Protein AF-A0A1G8I9N1-F1 (afdb_monomer)

Structure (mmCIF, N/CA/C/O backbone):
data_AF-A0A1G8I9N1-F1
#
_entry.id   AF-A0A1G8I9N1-F1
#
loop_
_atom_site.group_PDB
_atom_site.id
_atom_site.type_symbol
_atom_site.label_atom_id
_atom_site.label_alt_id
_atom_site.label_comp_id
_atom_site.label_asym_id
_atom_site.label_entity_id
_atom_site.label_seq_id
_atom_site.pdbx_PDB_ins_code
_atom_site.Cartn_x
_atom_site.Cartn_y
_atom_site.Cartn_z
_atom_site.occupancy
_atom_site.B_iso_or_equiv
_atom_site.auth_seq_id
_atom_site.auth_comp_id
_atom_site.auth_asym_id
_atom_site.auth_atom_id
_atom_site.pdbx_PDB_model_num
ATOM 1 N N . MET A 1 1 ? 14.504 12.752 -40.111 1.00 37.94 1 MET A N 1
ATOM 2 C CA . MET A 1 1 ? 14.744 13.133 -38.705 1.00 37.94 1 MET A CA 1
ATOM 3 C C . MET A 1 1 ? 13.878 12.220 -37.861 1.00 37.94 1 MET A C 1
ATOM 5 O O . MET A 1 1 ? 12.687 12.456 -37.738 1.00 37.94 1 MET A O 1
ATOM 9 N N . THR A 1 2 ? 14.428 11.082 -37.455 1.00 32.84 2 THR A N 1
ATOM 10 C CA . THR A 1 2 ? 13.701 10.029 -36.741 1.00 32.84 2 THR A CA 1
ATOM 11 C C . THR A 1 2 ? 13.658 10.358 -35.255 1.00 32.84 2 THR A C 1
ATOM 13 O O . THR A 1 2 ? 14.682 10.635 -34.634 1.00 32.84 2 THR A O 1
ATOM 16 N N . THR A 1 3 ? 12.443 10.361 -34.725 1.00 37.31 3 THR A N 1
ATOM 17 C CA . THR A 1 3 ? 12.053 10.619 -33.341 1.00 37.31 3 THR A CA 1
ATOM 18 C C . THR A 1 3 ? 12.858 9.741 -32.379 1.00 37.31 3 THR A C 1
ATOM 20 O O . THR A 1 3 ? 12.867 8.516 -32.500 1.00 37.31 3 THR A O 1
ATOM 23 N N . GLY A 1 4 ? 13.566 10.367 -31.436 1.00 29.89 4 GLY A N 1
ATOM 24 C CA . GLY A 1 4 ? 14.340 9.676 -30.410 1.00 29.89 4 GLY A CA 1
ATOM 25 C C . GLY A 1 4 ? 13.420 9.031 -29.379 1.00 29.89 4 GLY A C 1
ATOM 26 O O . GLY A 1 4 ? 12.970 9.698 -28.454 1.00 29.89 4 GLY A O 1
ATOM 27 N N . GLY A 1 5 ? 13.147 7.737 -29.540 1.00 31.81 5 GLY A N 1
ATOM 28 C CA . GLY A 1 5 ? 12.534 6.921 -28.497 1.00 31.81 5 GLY A CA 1
ATOM 29 C C . GLY A 1 5 ? 13.470 6.821 -27.293 1.00 31.81 5 GLY A C 1
ATOM 30 O O . GLY A 1 5 ? 14.643 6.456 -27.429 1.00 31.81 5 GLY A O 1
ATOM 31 N N . VAL A 1 6 ? 12.956 7.165 -26.113 1.00 48.56 6 VAL A N 1
ATOM 32 C CA . VAL A 1 6 ? 13.623 6.918 -24.834 1.00 48.56 6 VAL A CA 1
ATOM 33 C C . VAL A 1 6 ? 13.864 5.413 -24.739 1.00 48.56 6 VAL A C 1
ATOM 35 O O . VAL A 1 6 ? 12.940 4.606 -24.765 1.00 48.56 6 VAL A O 1
ATOM 38 N N . ARG A 1 7 ? 15.137 5.016 -24.719 1.00 43.72 7 ARG A N 1
ATOM 39 C CA . ARG A 1 7 ? 15.530 3.616 -24.570 1.00 43.72 7 ARG A CA 1
ATOM 40 C C . ARG A 1 7 ? 15.210 3.184 -23.139 1.00 43.72 7 ARG A C 1
ATOM 42 O O . ARG A 1 7 ? 16.018 3.447 -22.249 1.00 43.72 7 ARG A O 1
ATOM 49 N N . ASN A 1 8 ? 14.083 2.501 -22.938 1.00 46.66 8 ASN A N 1
ATOM 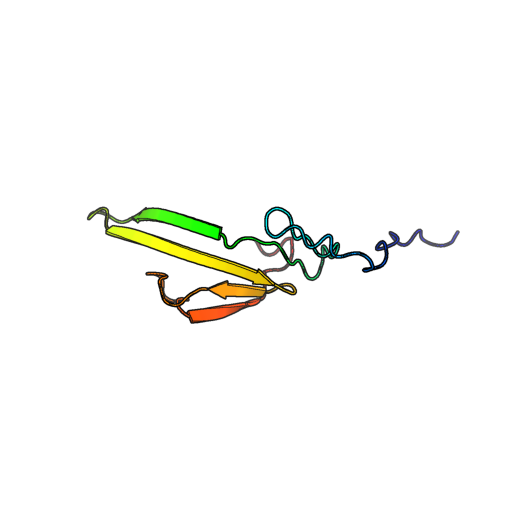50 C CA . ASN A 1 8 ? 13.841 1.691 -21.744 1.00 46.66 8 ASN A CA 1
ATOM 51 C C . ASN A 1 8 ? 14.989 0.678 -21.645 1.00 46.66 8 ASN A C 1
ATOM 53 O O . ASN A 1 8 ? 15.135 -0.219 -22.482 1.00 46.66 8 ASN A O 1
ATOM 57 N N . LYS A 1 9 ? 15.901 0.905 -20.693 1.00 45.38 9 LYS A N 1
ATOM 58 C CA . LYS A 1 9 ? 17.047 0.022 -20.474 1.00 45.38 9 LYS A CA 1
ATOM 59 C C . LYS A 1 9 ? 16.497 -1.341 -20.066 1.00 45.38 9 LYS A C 1
ATOM 61 O O . LYS A 1 9 ? 15.726 -1.441 -19.123 1.00 45.38 9 LYS A O 1
ATOM 66 N N . LYS A 1 10 ? 16.882 -2.366 -20.827 1.00 41.69 10 LYS A N 1
ATOM 67 C CA . LYS A 1 10 ? 16.450 -3.755 -20.668 1.00 41.69 10 LYS A CA 1
ATOM 68 C C . LYS A 1 10 ? 16.461 -4.204 -19.201 1.00 41.69 10 LYS A C 1
ATOM 70 O O . LYS A 1 10 ? 17.499 -4.122 -18.547 1.00 41.69 10 LYS A O 1
ATOM 75 N N . ALA A 1 11 ? 15.328 -4.758 -18.765 1.00 55.31 11 ALA A N 1
ATOM 76 C CA . ALA A 1 11 ? 15.223 -5.678 -17.639 1.00 55.31 11 ALA A CA 1
ATOM 77 C C . ALA A 1 11 ? 16.314 -6.750 -17.767 1.00 55.31 11 ALA A C 1
ATOM 79 O O . ALA A 1 11 ? 16.428 -7.391 -18.816 1.00 55.31 11 ALA A O 1
ATOM 80 N N . GLY A 1 12 ? 17.157 -6.911 -16.750 1.00 49.53 12 GLY A N 1
ATOM 81 C CA . GLY A 1 12 ? 18.270 -7.844 -16.892 1.00 49.53 12 GLY A CA 1
ATOM 82 C C . GLY A 1 12 ? 19.067 -8.203 -15.655 1.00 49.53 12 GLY A C 1
ATOM 83 O O . GLY A 1 12 ? 19.638 -9.276 -15.677 1.00 49.53 12 GLY A O 1
ATOM 84 N N . ASN A 1 13 ? 19.077 -7.407 -14.584 1.00 46.78 13 ASN A N 1
ATOM 85 C CA . ASN A 1 13 ? 19.715 -7.800 -13.325 1.00 46.78 13 ASN A CA 1
ATOM 86 C C . ASN A 1 13 ? 18.875 -7.270 -12.162 1.00 46.78 13 ASN A C 1
ATOM 88 O O . ASN A 1 13 ? 19.003 -6.117 -11.763 1.00 46.78 13 ASN A O 1
ATOM 92 N N . ILE A 1 14 ? 17.977 -8.111 -11.649 1.00 55.22 14 ILE A N 1
ATOM 93 C CA . ILE A 1 14 ? 17.425 -7.921 -10.308 1.00 55.22 14 ILE A CA 1
ATOM 94 C C . ILE A 1 14 ? 18.572 -8.168 -9.332 1.00 55.22 14 ILE A C 1
ATOM 96 O O . ILE A 1 14 ? 18.913 -9.316 -9.047 1.00 55.22 14 ILE A O 1
ATOM 100 N N . ASP A 1 15 ? 19.192 -7.096 -8.847 1.00 54.28 15 ASP A N 1
ATOM 101 C CA . ASP A 1 15 ? 20.112 -7.177 -7.720 1.00 54.28 15 ASP A CA 1
ATOM 102 C C . ASP A 1 15 ? 19.296 -7.669 -6.517 1.00 54.28 15 ASP A C 1
ATOM 104 O O . ASP A 1 15 ? 18.566 -6.905 -5.883 1.00 54.28 15 ASP A O 1
ATOM 108 N N . TYR A 1 16 ? 19.357 -8.975 -6.233 1.00 50.41 16 TYR A N 1
ATOM 109 C CA . T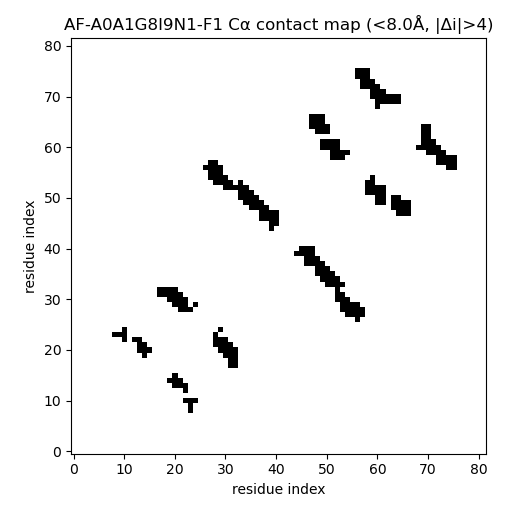YR A 1 16 ? 18.632 -9.621 -5.135 1.00 50.41 16 TYR A CA 1
ATOM 110 C C . TYR A 1 16 ? 19.298 -9.282 -3.792 1.00 50.41 16 TYR A C 1
ATOM 112 O O . TYR A 1 16 ? 19.750 -10.143 -3.040 1.00 50.41 16 TYR A O 1
ATOM 120 N N . ASN A 1 17 ? 19.397 -7.991 -3.489 1.00 59.94 17 ASN A N 1
ATOM 121 C CA . ASN A 1 17 ? 19.515 -7.517 -2.127 1.00 59.94 17 ASN A CA 1
ATOM 122 C C . ASN A 1 17 ? 18.082 -7.267 -1.631 1.00 59.94 17 ASN A C 1
ATOM 124 O O . ASN A 1 17 ? 17.440 -6.335 -2.116 1.00 59.94 17 ASN A O 1
ATOM 128 N N . PRO A 1 18 ? 17.565 -8.036 -0.656 1.00 56.69 18 PRO A N 1
ATOM 129 C CA . PRO A 1 18 ? 16.194 -7.881 -0.161 1.00 56.69 18 PRO A CA 1
ATOM 130 C C . PRO A 1 18 ? 15.910 -6.499 0.454 1.00 56.69 18 P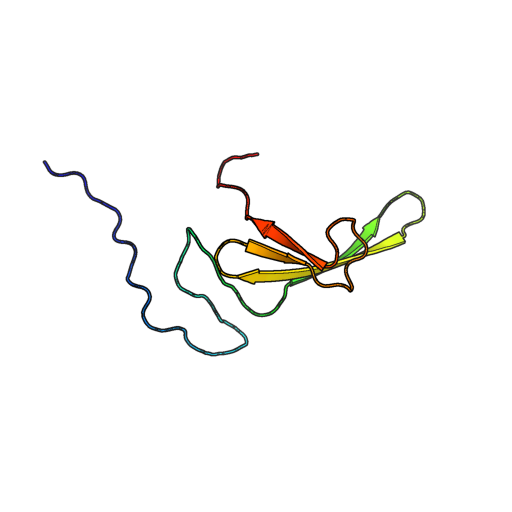RO A C 1
ATOM 132 O O . PRO A 1 18 ? 14.756 -6.178 0.720 1.00 56.69 18 PRO A O 1
ATOM 135 N N . ARG A 1 19 ? 16.946 -5.679 0.682 1.00 58.84 19 ARG A N 1
ATOM 136 C CA . ARG A 1 19 ? 16.817 -4.292 1.148 1.00 58.84 19 ARG A CA 1
ATOM 137 C C . ARG A 1 19 ? 16.602 -3.270 0.023 1.00 58.84 19 ARG A C 1
ATOM 139 O O . ARG A 1 19 ? 16.102 -2.198 0.325 1.00 58.84 19 ARG A O 1
ATOM 146 N N . ASN A 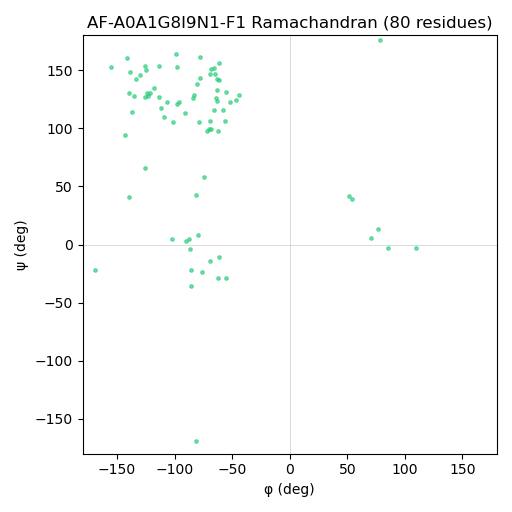1 20 ? 16.980 -3.588 -1.221 1.00 61.59 20 ASN A N 1
ATOM 147 C CA . ASN A 1 20 ? 17.036 -2.651 -2.354 1.00 61.59 20 ASN A CA 1
ATOM 148 C C . ASN A 1 20 ? 16.522 -3.293 -3.663 1.00 61.59 20 ASN A C 1
ATOM 150 O O . ASN A 1 20 ? 17.135 -3.118 -4.717 1.00 61.59 20 ASN A O 1
ATOM 154 N N . ALA A 1 21 ? 15.449 -4.086 -3.622 1.00 76.69 21 ALA A N 1
ATOM 155 C CA . ALA A 1 21 ? 14.970 -4.741 -4.839 1.00 76.69 21 ALA A CA 1
ATOM 156 C C . ALA A 1 21 ? 14.170 -3.738 -5.677 1.00 76.69 21 ALA A C 1
ATOM 158 O O . ALA A 1 21 ? 13.047 -3.419 -5.315 1.00 76.69 21 ALA A O 1
ATOM 159 N N . TRP A 1 22 ? 14.744 -3.252 -6.774 1.00 85.50 22 TRP A N 1
ATOM 160 C CA . TRP A 1 22 ? 14.076 -2.482 -7.829 1.00 85.50 22 TRP A CA 1
ATOM 161 C C . TRP A 1 22 ? 14.169 -3.276 -9.134 1.00 85.50 22 TRP A C 1
ATOM 163 O O . TRP A 1 22 ? 15.239 -3.789 -9.461 1.00 85.50 22 TRP A O 1
ATOM 173 N N . ASN A 1 23 ? 13.074 -3.397 -9.887 1.00 88.06 23 ASN A N 1
ATOM 174 C CA . ASN A 1 23 ? 13.055 -4.193 -11.125 1.00 88.06 23 ASN A CA 1
ATOM 175 C C . ASN A 1 23 ? 13.494 -3.432 -12.391 1.00 88.06 23 ASN A C 1
ATOM 177 O O . ASN A 1 23 ? 13.595 -4.051 -13.449 1.00 88.06 23 ASN A O 1
ATOM 181 N N . GLY A 1 24 ? 13.770 -2.127 -12.313 1.00 88.12 24 GLY A N 1
ATOM 182 C CA . GLY A 1 24 ? 14.171 -1.334 -13.482 1.00 88.12 24 GLY A CA 1
ATOM 183 C C . GLY A 1 24 ? 13.017 -0.773 -14.313 1.00 88.12 24 GLY A C 1
ATOM 184 O O . GLY A 1 24 ? 13.290 -0.052 -15.271 1.00 88.12 24 GLY A O 1
ATOM 185 N N . ASP A 1 25 ? 11.767 -1.089 -13.973 1.00 90.19 25 ASP A N 1
ATOM 186 C CA . ASP A 1 25 ? 10.595 -0.816 -14.807 1.00 90.19 25 ASP A CA 1
ATOM 187 C C . ASP A 1 25 ? 9.739 0.301 -14.203 1.00 90.19 25 ASP A C 1
ATOM 189 O O . ASP A 1 25 ? 9.112 0.123 -13.164 1.00 90.19 25 ASP A O 1
ATOM 193 N N . VAL A 1 26 ? 9.732 1.468 -14.845 1.00 88.62 26 VAL A N 1
ATOM 194 C CA . VAL A 1 26 ? 8.958 2.630 -14.383 1.00 88.62 26 VAL A CA 1
ATOM 195 C C . VAL A 1 26 ? 7.466 2.514 -14.682 1.00 88.62 26 VAL A C 1
ATOM 197 O O . VAL A 1 26 ? 6.676 3.137 -13.978 1.00 88.62 26 VAL A O 1
ATOM 200 N N . ASP A 1 27 ? 7.092 1.708 -15.676 1.00 89.25 27 ASP A N 1
ATOM 201 C CA . ASP A 1 27 ? 5.702 1.507 -16.087 1.00 89.25 27 ASP A CA 1
ATOM 202 C C . ASP A 1 27 ? 5.055 0.408 -15.226 1.00 89.25 27 ASP A C 1
ATOM 204 O O . ASP A 1 27 ? 3.885 0.483 -14.852 1.00 89.25 27 ASP A O 1
ATOM 208 N N . ARG A 1 28 ? 5.833 -0.620 -14.857 1.00 92.25 28 ARG A N 1
ATOM 209 C CA . ARG A 1 28 ? 5.410 -1.739 -13.996 1.00 92.25 28 ARG A CA 1
ATOM 210 C C . ARG A 1 28 ? 6.354 -1.905 -12.807 1.00 92.25 28 ARG A C 1
ATOM 212 O O . ARG A 1 28 ? 7.042 -2.929 -12.683 1.00 92.25 28 ARG A O 1
ATOM 219 N N . PRO A 1 29 ? 6.398 -0.918 -11.899 1.00 92.38 29 PRO A N 1
ATOM 220 C CA . PRO A 1 29 ? 7.357 -0.910 -10.811 1.00 92.38 29 PRO A CA 1
ATOM 221 C C . PRO A 1 29 ? 7.181 -2.104 -9.885 1.00 92.38 29 PRO A C 1
ATOM 223 O O . PRO A 1 29 ? 6.072 -2.518 -9.542 1.00 92.38 29 PRO A O 1
ATOM 226 N N . THR A 1 30 ? 8.316 -2.626 -9.441 1.00 92.44 30 THR A N 1
ATOM 227 C CA . THR A 1 30 ? 8.418 -3.486 -8.266 1.00 92.44 30 THR A CA 1
ATOM 228 C C . THR A 1 30 ? 9.448 -2.878 -7.343 1.00 92.44 30 THR A C 1
ATOM 230 O O . TH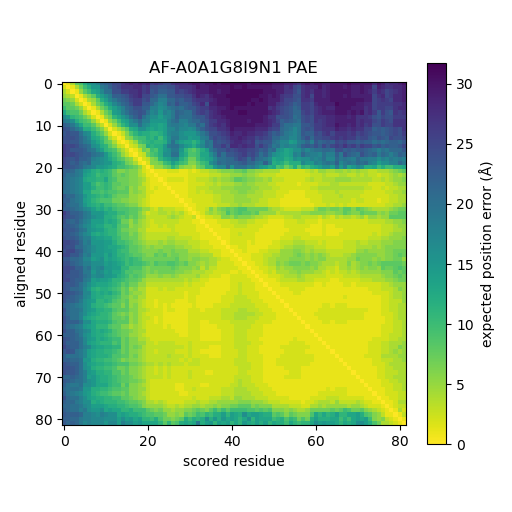R A 1 30 ? 10.582 -2.650 -7.772 1.00 92.44 30 THR A O 1
ATOM 233 N N . PHE A 1 31 ? 9.081 -2.668 -6.081 1.00 86.38 31 PHE A N 1
ATOM 234 C CA . PHE A 1 31 ? 10.057 -2.350 -5.050 1.00 86.38 31 PHE A CA 1
ATOM 235 C C . PHE A 1 31 ? 9.849 -3.174 -3.775 1.00 86.38 31 PHE A C 1
ATOM 237 O O . PHE A 1 31 ? 8.718 -3.468 -3.386 1.00 86.38 31 PHE A O 1
ATOM 244 N N . ALA A 1 32 ? 10.955 -3.574 -3.142 1.00 84.62 32 ALA A N 1
ATOM 245 C CA . ALA A 1 32 ? 10.965 -4.273 -1.857 1.00 84.62 32 ALA A CA 1
ATOM 246 C C . ALA A 1 32 ? 11.945 -3.591 -0.884 1.00 84.62 32 ALA A C 1
ATOM 248 O O . ALA A 1 32 ? 12.994 -3.117 -1.336 1.00 84.62 32 ALA A O 1
ATOM 249 N N . PRO A 1 33 ? 11.652 -3.567 0.433 1.00 90.75 33 PRO A N 1
ATOM 250 C CA . PRO A 1 33 ? 10.651 -4.368 1.165 1.00 90.75 33 PRO A CA 1
ATOM 251 C C . PRO A 1 33 ? 9.206 -3.826 1.086 1.00 90.75 33 PRO A C 1
ATOM 253 O O . PRO A 1 33 ? 8.911 -2.948 0.279 1.00 90.75 33 PRO A O 1
ATOM 256 N N . SER A 1 34 ? 8.292 -4.371 1.903 1.00 93.69 34 SER A N 1
ATOM 257 C CA . SER A 1 34 ? 6.951 -3.800 2.077 1.00 93.69 34 SER A CA 1
ATOM 258 C C . SER A 1 34 ? 7.006 -2.381 2.642 1.00 93.69 34 SER A C 1
ATOM 260 O O . SER A 1 34 ? 7.953 -1.992 3.330 1.00 93.69 34 SER A O 1
ATOM 262 N N . VAL A 1 35 ? 5.947 -1.620 2.384 1.00 94.38 35 VAL A N 1
ATOM 263 C CA . VAL A 1 35 ? 5.702 -0.310 2.980 1.00 94.38 35 VAL A CA 1
ATOM 264 C C . VAL A 1 35 ? 4.746 -0.490 4.148 1.00 94.38 35 VAL A C 1
ATOM 266 O O . VAL A 1 35 ? 3.626 -0.962 3.968 1.00 94.38 35 VAL A O 1
ATOM 269 N N . LEU A 1 36 ? 5.179 -0.095 5.343 1.00 97.00 36 LEU A N 1
ATOM 270 C CA . LEU A 1 36 ? 4.324 0.005 6.521 1.00 97.00 36 LEU A CA 1
ATOM 271 C C . LEU A 1 36 ? 4.053 1.481 6.815 1.00 97.00 36 LEU A C 1
ATOM 273 O O . LEU A 1 36 ? 4.981 2.255 7.041 1.00 97.00 36 LEU A O 1
ATOM 277 N N . VAL A 1 37 ? 2.778 1.853 6.851 1.00 97.56 37 VAL A N 1
ATOM 278 C CA . VAL A 1 37 ? 2.310 3.187 7.226 1.00 97.56 37 VAL A CA 1
ATOM 279 C C . VAL A 1 37 ? 1.344 3.056 8.395 1.00 97.56 37 VAL A C 1
ATOM 281 O O . VAL A 1 37 ? 0.373 2.301 8.340 1.00 97.56 37 VAL A O 1
ATOM 284 N N . THR A 1 38 ? 1.599 3.811 9.458 1.00 97.69 38 THR A N 1
ATOM 285 C CA . THR A 1 38 ? 0.755 3.838 10.655 1.00 97.69 38 THR A CA 1
ATOM 286 C C . THR A 1 38 ? 0.537 5.272 11.105 1.00 97.69 38 THR A C 1
ATOM 288 O O . THR A 1 38 ? 1.510 5.997 11.299 1.00 97.69 38 THR A O 1
ATOM 291 N N . TYR A 1 39 ? -0.714 5.685 11.297 1.00 95.56 39 TYR A N 1
ATOM 292 C CA . TYR A 1 39 ? -1.052 7.033 11.764 1.00 95.56 39 TYR A CA 1
ATOM 293 C C . TYR A 1 39 ? -2.416 7.045 12.469 1.00 95.56 39 TYR A C 1
ATOM 295 O O . TYR A 1 39 ? -3.253 6.194 12.170 1.00 95.56 39 TYR A O 1
ATOM 303 N N . PRO A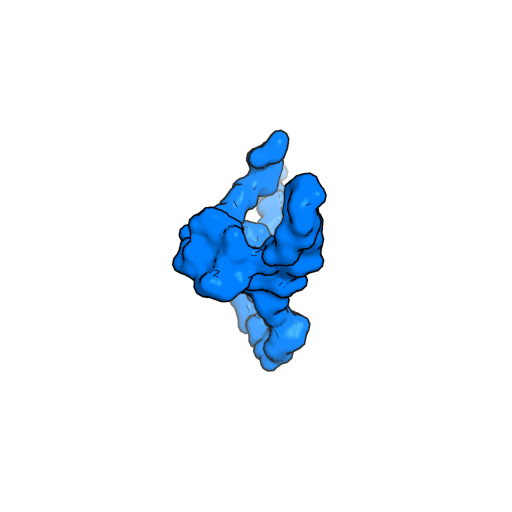 1 40 ? -2.661 7.970 13.407 1.00 96.44 40 PRO A N 1
ATOM 304 C CA . PRO A 1 40 ? -3.980 8.135 13.999 1.00 96.44 40 PRO A CA 1
ATOM 305 C C . PRO A 1 40 ? -4.918 8.900 13.047 1.00 96.44 40 PRO A C 1
ATOM 307 O O . PRO A 1 40 ? -4.489 9.818 12.345 1.00 96.44 40 PRO A O 1
ATOM 310 N N . TRP A 1 41 ? -6.199 8.529 13.010 1.00 94.00 41 TRP A N 1
ATOM 311 C CA . TRP A 1 41 ? -7.200 9.148 12.134 1.00 94.00 41 TRP A CA 1
ATOM 312 C C . TRP A 1 41 ? -8.547 9.359 12.830 1.00 94.00 41 TRP A C 1
ATOM 314 O O . TRP A 1 41 ? -8.976 8.557 13.660 1.00 94.00 41 TRP A O 1
ATOM 324 N N . GLY A 1 42 ? -9.252 10.420 12.429 1.00 93.44 42 GLY A N 1
ATOM 325 C CA . GLY A 1 42 ? -10.585 10.752 12.928 1.00 93.44 42 GLY A CA 1
ATOM 326 C C . GLY A 1 42 ? -10.592 11.414 14.315 1.00 93.44 42 GLY A C 1
ATOM 327 O O . GLY A 1 42 ? -9.544 11.569 14.945 1.00 93.44 42 GLY A O 1
ATOM 328 N N . PRO A 1 43 ? -11.778 11.825 14.804 1.00 94.44 43 PRO A N 1
ATOM 329 C CA . PRO A 1 43 ? -11.920 12.522 16.087 1.00 94.44 43 PRO A CA 1
ATOM 330 C C . PRO A 1 43 ? -11.474 11.669 17.283 1.00 94.44 43 PRO A C 1
ATOM 332 O O . PRO A 1 43 ? -10.988 12.209 18.271 1.00 94.44 43 PRO A O 1
ATOM 335 N N . GLU A 1 44 ? -11.583 10.344 17.170 1.00 95.62 44 GLU A N 1
ATOM 336 C CA . GLU A 1 44 ? -11.183 9.382 18.205 1.00 95.62 44 GLU A CA 1
ATOM 337 C C . GLU A 1 44 ? -9.720 8.916 18.081 1.00 95.62 44 GLU A C 1
ATOM 339 O O . GLU A 1 44 ? -9.282 8.077 18.861 1.00 95.62 44 GLU A O 1
ATOM 344 N N . GLN A 1 45 ? -8.945 9.455 17.127 1.00 94.31 45 GLN A N 1
ATOM 345 C CA . GLN A 1 45 ? -7.525 9.121 16.920 1.00 94.31 45 GLN A CA 1
ATOM 346 C C . GLN A 1 45 ? -7.267 7.611 16.746 1.00 94.31 45 GLN A C 1
ATOM 348 O O . GLN A 1 45 ? -6.275 7.070 17.240 1.00 94.31 45 GLN A O 1
ATOM 353 N N . MET A 1 46 ? -8.149 6.911 16.025 1.00 92.25 46 MET A N 1
ATOM 354 C CA . MET A 1 46 ? -8.005 5.474 15.793 1.00 92.25 46 MET A CA 1
ATOM 355 C C . MET A 1 46 ? -6.727 5.189 14.999 1.00 92.25 46 MET A C 1
ATOM 357 O O . MET A 1 46 ? -6.468 5.824 13.976 1.00 92.25 46 MET A O 1
ATOM 361 N N . GLN A 1 47 ? -5.939 4.212 15.450 1.00 95.19 47 GLN A N 1
ATOM 362 C CA . GLN A 1 47 ? -4.701 3.825 14.785 1.00 95.19 47 GLN A CA 1
ATOM 363 C C . GLN A 1 47 ? -5.005 3.150 13.441 1.00 95.19 47 GLN A C 1
ATOM 365 O O . GLN A 1 47 ? -5.417 1.992 13.389 1.00 95.19 47 GLN A O 1
ATOM 370 N N . VAL A 1 48 ? -4.760 3.863 12.345 1.00 96.44 48 VAL A N 1
ATOM 371 C CA . VAL A 1 48 ? -4.790 3.305 10.995 1.00 96.44 48 VAL A CA 1
ATOM 372 C C . VAL A 1 48 ? -3.472 2.594 10.727 1.00 96.44 48 VAL A C 1
ATOM 374 O O . VAL A 1 48 ? -2.395 3.100 11.063 1.00 96.44 48 VAL A O 1
ATOM 377 N N . ARG A 1 49 ? -3.566 1.422 10.100 1.00 98.12 49 ARG A N 1
ATOM 378 C CA . ARG A 1 49 ? -2.441 0.675 9.539 1.00 98.12 49 ARG A CA 1
ATOM 379 C C . ARG A 1 49 ? -2.702 0.413 8.059 1.00 98.12 49 ARG A C 1
ATOM 381 O O . ARG A 1 49 ? -3.755 -0.099 7.685 1.00 98.12 49 ARG A O 1
ATOM 388 N N . CYS A 1 50 ? -1.713 0.730 7.237 1.00 97.94 50 CYS A N 1
ATOM 389 C CA . CYS A 1 50 ? -1.590 0.277 5.860 1.00 97.94 50 CYS A CA 1
ATOM 390 C C . CYS A 1 50 ? -0.264 -0.475 5.741 1.00 97.94 50 CYS A C 1
ATOM 392 O O . CYS A 1 50 ? 0.773 0.013 6.188 1.00 97.94 50 CYS A O 1
ATOM 394 N N . HIS A 1 51 ? -0.302 -1.670 5.177 1.00 98.12 51 HIS A N 1
ATOM 395 C CA . HIS A 1 51 ? 0.856 -2.516 4.978 1.00 98.12 51 HIS A CA 1
ATOM 396 C C . HIS A 1 51 ? 0.756 -3.111 3.578 1.00 98.12 51 HIS A C 1
ATOM 398 O O . HIS A 1 51 ? -0.189 -3.839 3.277 1.00 98.12 51 HIS A O 1
ATOM 404 N N . SER A 1 52 ? 1.680 -2.748 2.695 1.00 98.00 52 SER A N 1
ATOM 405 C CA . SER A 1 52 ? 1.563 -3.083 1.279 1.00 98.00 52 SER A CA 1
ATOM 406 C C . SER A 1 52 ? 2.885 -3.460 0.629 1.00 98.00 52 SER A C 1
ATOM 408 O O . SER A 1 52 ? 3.966 -3.128 1.115 1.00 98.00 52 SER A O 1
ATOM 410 N N . PHE A 1 53 ? 2.792 -4.152 -0.502 1.00 96.62 53 PHE A N 1
ATOM 411 C CA . PHE A 1 53 ? 3.879 -4.293 -1.467 1.00 96.62 53 PHE A CA 1
ATOM 412 C C . PHE A 1 53 ? 3.513 -3.588 -2.769 1.00 96.62 53 PHE A C 1
ATOM 414 O O . PHE A 1 53 ? 2.335 -3.500 -3.117 1.00 96.62 53 PHE A O 1
ATOM 421 N N . VAL A 1 54 ? 4.530 -3.151 -3.514 1.00 95.62 54 VAL A N 1
ATOM 422 C CA . VAL A 1 54 ? 4.373 -2.763 -4.916 1.00 95.62 54 VAL A CA 1
ATOM 423 C C . VAL A 1 54 ? 5.105 -3.769 -5.784 1.00 95.62 54 VAL A C 1
ATOM 425 O O . VAL A 1 54 ? 6.322 -3.941 -5.664 1.00 95.62 54 VAL A O 1
ATOM 428 N N . ARG A 1 55 ? 4.345 -4.457 -6.632 1.00 94.06 55 ARG A N 1
ATOM 429 C CA . ARG A 1 55 ? 4.836 -5.505 -7.526 1.00 94.06 55 ARG A CA 1
ATOM 430 C C . ARG A 1 55 ? 4.154 -5.362 -8.867 1.00 94.06 55 ARG A C 1
ATOM 432 O O . ARG A 1 55 ? 2.933 -5.279 -8.933 1.00 94.06 55 ARG A O 1
ATOM 439 N N . ASP A 1 56 ? 4.954 -5.368 -9.922 1.00 94.31 56 ASP A N 1
ATOM 440 C CA . ASP A 1 56 ? 4.470 -5.434 -11.297 1.00 94.31 56 ASP A CA 1
ATOM 441 C C . ASP A 1 56 ? 3.386 -4.387 -11.638 1.00 94.31 56 ASP A C 1
ATOM 443 O O . ASP A 1 56 ? 2.374 -4.687 -12.272 1.00 94.31 56 ASP A O 1
ATOM 447 N N . GLY A 1 57 ? 3.563 -3.149 -11.164 1.00 94.88 57 GLY A N 1
ATOM 448 C CA . GLY A 1 57 ? 2.597 -2.071 -11.405 1.00 94.88 57 GLY A CA 1
ATOM 449 C C . GLY A 1 57 ? 1.324 -2.139 -10.551 1.00 94.88 57 GLY A C 1
ATOM 450 O O . GLY A 1 57 ? 0.347 -1.449 -10.836 1.00 94.88 57 GLY A O 1
ATOM 451 N N . ARG A 1 58 ? 1.299 -2.971 -9.507 1.00 96.94 58 ARG A N 1
ATOM 452 C CA . ARG A 1 58 ? 0.143 -3.160 -8.623 1.00 96.94 58 ARG A CA 1
ATOM 453 C C . ARG A 1 58 ? 0.513 -2.930 -7.170 1.00 96.94 58 ARG A C 1
ATOM 455 O O . ARG A 1 58 ? 1.638 -3.206 -6.754 1.00 96.94 58 ARG A O 1
ATOM 462 N N . ILE A 1 59 ? -0.462 -2.471 -6.395 1.00 97.56 59 ILE A N 1
ATOM 463 C CA . ILE A 1 59 ? -0.384 -2.420 -4.939 1.00 97.56 59 ILE A CA 1
ATOM 464 C C . ILE A 1 59 ? -1.072 -3.666 -4.390 1.00 97.56 59 ILE A C 1
ATOM 466 O O . ILE A 1 59 ? -2.253 -3.895 -4.645 1.00 97.56 59 ILE A O 1
ATOM 470 N N . GLU A 1 60 ? -0.340 -4.453 -3.613 1.00 98.06 60 GLU A N 1
ATOM 471 C CA . GLU A 1 60 ? -0.867 -5.575 -2.841 1.00 98.06 60 GLU A CA 1
ATOM 472 C C . GLU A 1 60 ? -1.015 -5.138 -1.383 1.00 98.06 60 GLU A C 1
ATOM 474 O O . GLU A 1 60 ? -0.015 -5.001 -0.675 1.00 98.06 60 GLU A O 1
ATOM 479 N N . PHE A 1 61 ? -2.246 -4.897 -0.931 1.00 98.38 61 PHE A N 1
ATOM 480 C CA . PHE A 1 61 ? -2.530 -4.577 0.466 1.00 98.38 61 PHE A CA 1
ATOM 481 C C . PHE A 1 61 ? -2.640 -5.858 1.289 1.00 98.38 61 PHE A C 1
ATOM 483 O O . PHE A 1 61 ? -3.390 -6.774 0.950 1.00 98.38 61 PHE A O 1
ATOM 490 N N . LEU A 1 62 ? -1.913 -5.919 2.400 1.00 98.19 62 LEU A N 1
ATOM 491 C CA . LEU A 1 62 ? -1.916 -7.078 3.280 1.00 98.19 62 LEU A CA 1
ATOM 492 C C . LEU A 1 62 ? -3.168 -7.109 4.164 1.00 98.19 62 LEU A C 1
ATOM 494 O O . LEU A 1 62 ? -3.885 -6.121 4.334 1.00 98.19 62 LEU A O 1
ATOM 498 N N . SER A 1 63 ? -3.466 -8.285 4.712 1.00 98.25 63 SER A N 1
ATOM 499 C CA . SER A 1 63 ? -4.664 -8.511 5.527 1.00 98.25 63 SER A CA 1
ATOM 500 C C . SER A 1 63 ? -4.628 -7.803 6.884 1.00 98.25 63 SER A C 1
ATOM 502 O O . SER A 1 63 ? -5.656 -7.732 7.546 1.00 98.25 63 SER A O 1
ATOM 504 N N . ASP A 1 64 ? -3.465 -7.307 7.320 1.00 97.88 64 ASP A N 1
ATOM 505 C CA . ASP A 1 64 ? -3.319 -6.529 8.553 1.00 97.88 64 ASP A CA 1
ATOM 506 C C . ASP A 1 64 ? -3.551 -5.021 8.353 1.00 97.88 64 ASP A C 1
ATOM 508 O O . ASP A 1 64 ? -3.408 -4.247 9.302 1.00 97.88 64 ASP A O 1
ATOM 512 N N . CYS A 1 65 ? -3.940 -4.586 7.150 1.00 98.25 65 CYS A N 1
ATOM 513 C CA . CYS A 1 65 ? -4.472 -3.245 6.937 1.00 98.25 65 CYS A CA 1
ATOM 514 C C . CYS A 1 65 ? -5.808 -3.046 7.669 1.00 98.25 65 CYS A C 1
ATOM 516 O O . CYS A 1 65 ? -6.644 -3.943 7.729 1.00 98.25 65 CYS A O 1
ATOM 518 N N . THR A 1 66 ? -6.061 -1.827 8.144 1.00 97.25 66 THR A N 1
ATOM 519 C CA . THR A 1 66 ? -7.331 -1.453 8.799 1.00 97.25 66 THR A CA 1
ATOM 520 C C . THR A 1 66 ? -8.271 -0.660 7.885 1.00 97.25 66 THR A C 1
ATOM 522 O O . THR A 1 66 ? -9.303 -0.170 8.334 1.00 97.25 66 THR A O 1
ATOM 525 N N . HIS A 1 67 ? -7.906 -0.476 6.614 1.00 95.12 67 HIS A N 1
ATOM 526 C CA . HIS A 1 67 ? -8.702 0.232 5.609 1.00 95.12 67 HIS A CA 1
ATOM 527 C C . HIS A 1 67 ? -9.479 -0.742 4.710 1.00 95.12 67 HIS A C 1
ATOM 529 O O . HIS A 1 67 ? -9.133 -1.916 4.606 1.00 95.12 67 HIS A O 1
ATOM 535 N N . ALA A 1 68 ? -10.476 -0.242 3.975 1.00 96.75 68 ALA A N 1
ATOM 536 C CA . ALA A 1 68 ? -11.370 -1.061 3.145 1.00 96.75 68 ALA A CA 1
ATOM 537 C C . ALA A 1 68 ? -10.656 -1.953 2.107 1.00 96.75 68 ALA A C 1
ATOM 539 O O . ALA A 1 68 ? -11.153 -3.024 1.777 1.00 96.75 68 ALA A O 1
ATOM 540 N N . LEU A 1 69 ? -9.480 -1.540 1.623 1.00 97.69 69 LEU A N 1
ATOM 541 C CA . LEU A 1 69 ? -8.677 -2.314 0.667 1.00 97.69 69 LEU A CA 1
ATOM 542 C C . LEU A 1 69 ? -7.846 -3.454 1.295 1.00 97.69 69 LEU A C 1
ATOM 544 O O . LEU A 1 69 ? -7.016 -4.031 0.605 1.00 97.69 69 LEU A O 1
ATOM 548 N N . ALA A 1 70 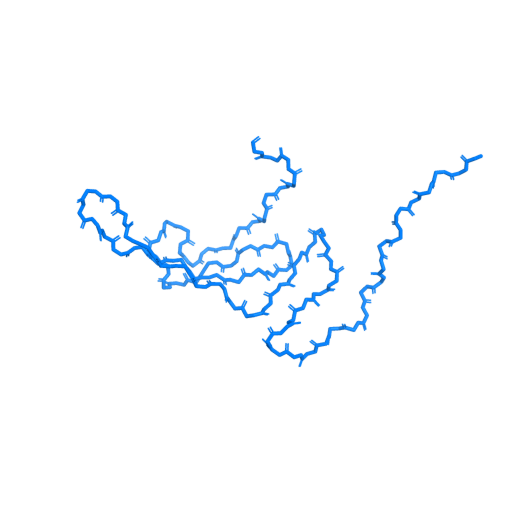?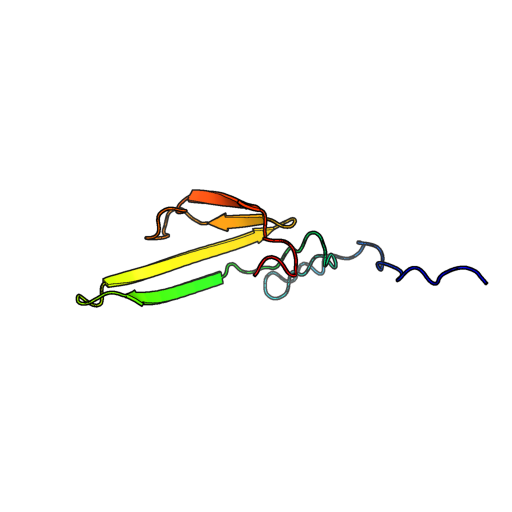 -8.011 -3.778 2.583 1.00 98.31 70 ALA A N 1
ATOM 549 C CA . ALA A 1 70 ? -7.250 -4.850 3.234 1.00 98.31 70 ALA A CA 1
ATOM 550 C C . ALA A 1 70 ? -7.390 -6.191 2.493 1.00 98.31 70 ALA A C 1
ATOM 552 O O . ALA A 1 70 ? -8.497 -6.612 2.155 1.00 98.31 70 ALA A O 1
ATOM 553 N N . GLY A 1 71 ? -6.259 -6.854 2.231 1.00 98.44 71 GLY A N 1
ATOM 554 C CA . GLY A 1 71 ? -6.213 -8.106 1.468 1.00 98.44 71 GLY A CA 1
ATOM 555 C C . GLY A 1 71 ? -6.513 -7.973 -0.031 1.00 98.44 71 GLY A C 1
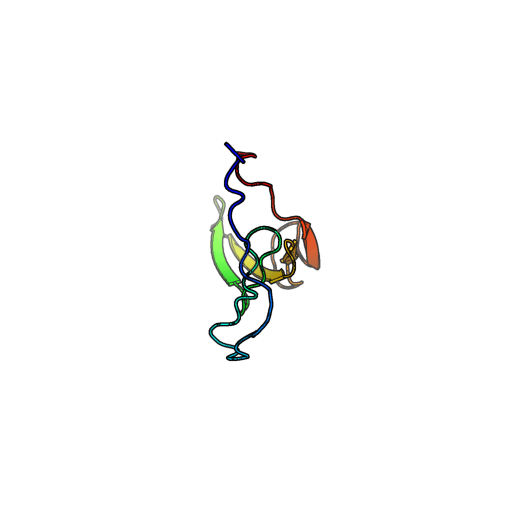ATOM 556 O O . GLY A 1 71 ? -6.618 -8.995 -0.707 1.00 98.44 71 GLY A O 1
ATOM 557 N N . GLN A 1 72 ? -6.679 -6.756 -0.561 1.00 98.69 72 GLN A N 1
ATOM 558 C CA . GLN A 1 72 ? -6.963 -6.524 -1.978 1.00 98.69 72 GLN A CA 1
ATOM 559 C C . GLN A 1 72 ? -5.694 -6.176 -2.761 1.00 98.69 72 GLN A C 1
ATOM 561 O O . GLN A 1 72 ? -4.749 -5.583 -2.239 1.00 98.69 72 GLN A O 1
ATOM 566 N N . THR A 1 73 ? -5.713 -6.485 -4.056 1.00 98.38 73 THR A N 1
ATOM 567 C CA . THR A 1 73 ? -4.703 -6.035 -5.015 1.00 98.38 73 THR A CA 1
ATOM 568 C C . THR A 1 73 ? -5.347 -5.078 -6.002 1.00 98.38 73 THR A C 1
ATOM 570 O O . THR A 1 73 ? -6.350 -5.422 -6.628 1.00 98.38 73 THR A O 1
ATOM 573 N N . VAL A 1 74 ? -4.765 -3.893 -6.165 1.00 97.62 74 VAL A N 1
ATOM 574 C CA . VAL A 1 74 ? -5.254 -2.861 -7.092 1.00 97.62 74 VAL A CA 1
ATOM 575 C C . VAL A 1 74 ? -4.142 -2.434 -8.044 1.00 97.62 74 VAL A C 1
ATOM 577 O O . VAL A 1 74 ? -2.962 -2.543 -7.713 1.00 97.62 74 VAL A O 1
ATOM 580 N N . ASN A 1 75 ? -4.503 -1.949 -9.232 1.00 96.75 75 ASN A N 1
ATOM 581 C CA . ASN A 1 75 ? -3.527 -1.354 -10.146 1.00 96.75 75 ASN A CA 1
ATOM 582 C C . ASN A 1 75 ? -3.027 -0.020 -9.577 1.00 96.75 75 ASN A C 1
ATOM 584 O O . ASN A 1 75 ? -3.791 0.697 -8.924 1.00 96.75 75 ASN A O 1
ATOM 588 N N . LEU A 1 76 ? -1.760 0.314 -9.828 1.00 93.81 76 LEU A N 1
ATOM 589 C CA . LEU A 1 76 ? -1.291 1.681 -9.622 1.00 93.81 76 LEU A CA 1
ATOM 590 C C . LEU A 1 76 ? -2.048 2.632 -10.565 1.00 93.81 76 LEU A C 1
ATOM 592 O O . LEU A 1 76 ? -2.342 2.241 -11.696 1.00 93.81 76 LEU A O 1
ATOM 596 N N . PRO A 1 77 ? -2.385 3.851 -10.111 1.00 91.06 77 PRO A N 1
ATOM 597 C CA . PRO A 1 77 ? -2.918 4.878 -10.996 1.00 91.06 77 PRO A CA 1
ATOM 598 C C . PRO A 1 77 ? -1.857 5.304 -12.016 1.00 91.06 77 PRO A C 1
ATOM 600 O O . PRO A 1 77 ? -0.657 5.253 -11.722 1.00 91.06 77 PRO A O 1
ATOM 603 N N . GLU A 1 78 ? -2.297 5.757 -13.190 1.00 87.12 78 GLU A N 1
ATOM 604 C CA . GLU A 1 78 ? -1.388 6.328 -14.181 1.00 87.12 78 GLU A CA 1
ATOM 605 C C . GLU A 1 78 ? -0.833 7.667 -13.673 1.00 87.12 78 GLU A C 1
ATOM 607 O O . GLU A 1 78 ? -1.464 8.403 -12.903 1.00 87.12 78 GLU A O 1
ATOM 612 N N . ILE A 1 79 ? 0.379 8.010 -14.108 1.00 82.38 79 ILE A N 1
ATOM 613 C CA . ILE A 1 79 ? 0.972 9.308 -13.775 1.00 82.38 79 ILE A CA 1
ATOM 614 C C . ILE A 1 79 ? 0.137 10.405 -14.448 1.00 82.38 79 ILE A C 1
ATOM 616 O O . ILE A 1 79 ? 0.112 10.506 -15.671 1.00 82.38 79 ILE A O 1
ATOM 620 N N . GLY A 1 80 ? -0.493 11.261 -13.640 1.00 79.88 80 GLY A N 1
ATOM 621 C CA . GLY A 1 80 ? -1.341 12.360 -14.117 1.00 79.88 80 GLY A CA 1
ATOM 622 C C . GLY A 1 80 ? -2.836 12.180 -13.850 1.00 79.88 80 GLY A C 1
ATOM 623 O O . GLY A 1 80 ? -3.589 13.112 -14.112 1.00 79.88 80 GLY A O 1
ATOM 624 N N . ASP A 1 81 ? -3.257 11.046 -13.282 1.00 74.50 81 ASP A N 1
ATOM 625 C CA . ASP A 1 81 ? -4.655 10.781 -12.899 1.00 74.50 81 ASP A CA 1
ATOM 626 C C . ASP A 1 81 ? -5.043 11.419 -11.539 1.00 74.50 81 ASP A C 1
ATOM 628 O O . ASP A 1 81 ? -5.693 10.780 -10.706 1.00 74.50 81 ASP A O 1
ATOM 632 N N . TYR A 1 82 ? -4.623 12.664 -11.275 1.00 67.06 82 TYR A N 1
ATOM 633 C CA . TYR A 1 82 ? -4.862 13.380 -10.007 1.00 67.06 82 TYR A CA 1
ATOM 634 C C . TYR A 1 82 ? -5.549 14.739 -10.170 1.00 67.06 82 TYR A C 1
ATOM 636 O O . TYR A 1 82 ? -5.353 15.407 -11.211 1.00 67.06 82 TYR A O 1
#

Sequence (82 aa):
MTTGGVRNKKAGNIDYNPRNAWNGDVDRPTFAPSVLVTYPWGPEQMQVRCHSFVRDGRIEFLSDCTHALAGQTVNLPEIGDY

Foldseek 3Di:
DDDDDDPQPDQDDQPPPQQFGWRSDPQFTFGDDWDWDWFFDDPVRDIFIWIWGRGGQKTQTDQPGPDPCHRHIGGHDDVPPD

Organism: NCBI:txid428992

pLDDT: mean 81.95, std 21.01, range [29.89, 98.69]

Secondary structure (DSSP, 8-state):
-----------------TTSEE-S-SSS--EEEEEEEEEEETTTTEEEEEEEEEETTEEEE-TT--STTTT-EEEPPPTT--

Mean predicted aligned error: 9.42 Å

Nearest PDB structures (foldseek):
  2w2w-assembly10_J  TM=5.481E-01  e=7.250E-01  Homo sapiens
  2w2w-assembly9_I  TM=5.363E-01  e=8.629E-01  Homo sapiens
  2w2w-assembly7_G  TM=5.482E-01  e=1.088E+00  Homo sapiens
  1fgz-assembly1_A  TM=4.783E-01  e=1.835E+00  Mus musculus
  1eaz-assembly1_A  TM=5.210E-01  e=4.137E+00  Homo sapiens

Radius of gyration: 16.9 Å; Cα contacts (8 Å, |Δi|>4): 138; chains: 1; bounding box: 32×23×57 Å

Solvent-accessible surface area (backbone atoms only — not comparable to full-atom values): 5050 Å² total; per-residue (Å²): 137,82,81,84,73,82,76,79,68,75,75,82,72,71,56,87,43,75,79,62,30,49,57,76,39,88,84,42,34,29,47,35,57,69,50,78,46,75,48,65,46,71,97,83,49,46,78,41,33,45,36,32,37,40,48,71,30,24,38,40,30,35,73,82,22,72,52,95,59,40,58,38,73,45,73,58,79,64,95,81,83,120

InterPro domains:
  IPR045384 Protein of unknown function DUF6527 [PF20137] (16-62)